Protein AF-A0A450SIX6-F1 (afdb_monomer_lite)

Radius of gyration: 19.51 Å; chains: 1; bounding box: 48×34×42 Å

Secondary structure (DSSP, 8-state):
-PPP-GGGS-HHHHHHHHHHHHHHHHHHS-S-----------HHHHHHHHHHH-TTTTS---HHHHHHHHHHHHH---TTS--

Organism: NCBI:txid2126562

Structure (mmCIF, N/CA/C/O backbone):
data_AF-A0A450SIX6-F1
#
_entry.id   AF-A0A450SIX6-F1
#
loop_
_atom_site.group_PDB
_atom_site.id
_atom_site.type_symbol
_atom_site.label_atom_id
_atom_site.label_alt_id
_atom_site.label_comp_id
_atom_site.label_asym_id
_atom_site.label_entity_id
_atom_site.label_seq_id
_atom_site.pdbx_PDB_ins_code
_atom_site.Cartn_x
_atom_site.Cartn_y
_atom_site.Cartn_z
_atom_site.occupancy
_atom_site.B_iso_or_equiv
_atom_site.auth_seq_id
_atom_site.auth_comp_id
_atom_site.auth_asym_id
_atom_site.auth_atom_id
_atom_site.pdbx_PDB_model_num
ATOM 1 N N . MET A 1 1 ? -12.676 -9.141 -14.221 1.00 46.34 1 MET A N 1
ATOM 2 C CA . MET A 1 1 ? -13.445 -8.037 -13.610 1.00 46.34 1 MET A CA 1
ATOM 3 C C . MET A 1 1 ? -14.264 -7.381 -14.706 1.00 46.34 1 MET A C 1
ATOM 5 O O . MET A 1 1 ? -13.681 -7.029 -15.722 1.00 46.34 1 MET A O 1
ATOM 9 N N . GLN A 1 2 ? -15.587 -7.307 -14.565 1.00 53.44 2 GLN A N 1
ATOM 10 C CA . GLN A 1 2 ? -16.440 -6.599 -15.525 1.00 53.44 2 GLN A CA 1
ATOM 11 C C . GLN A 1 2 ? -16.463 -5.114 -15.158 1.00 53.44 2 GLN A C 1
ATOM 13 O O . GLN A 1 2 ? -16.766 -4.766 -14.020 1.00 53.44 2 GLN A O 1
ATOM 18 N N . THR A 1 3 ? -16.113 -4.244 -16.101 1.00 58.81 3 THR A N 1
ATOM 19 C CA . THR A 1 3 ? -16.227 -2.793 -15.947 1.00 58.81 3 THR A CA 1
ATOM 20 C C . THR A 1 3 ? -17.609 -2.363 -16.432 1.00 58.81 3 THR A C 1
ATOM 22 O O . THR A 1 3 ? -17.962 -2.552 -17.594 1.00 58.81 3 THR A O 1
ATOM 25 N N . VAL A 1 4 ? -18.430 -1.819 -15.533 1.00 69.81 4 VAL A N 1
ATOM 26 C CA . VAL A 1 4 ? -19.754 -1.299 -15.898 1.00 69.81 4 VAL A CA 1
ATOM 27 C C . VAL A 1 4 ? -19.564 0.052 -16.587 1.00 69.81 4 VAL A C 1
ATOM 29 O O . VAL A 1 4 ? -19.026 0.986 -15.994 1.00 69.81 4 VAL A O 1
ATOM 32 N N . ASN A 1 5 ? -19.984 0.166 -17.849 1.00 74.56 5 ASN A N 1
ATOM 33 C CA . ASN A 1 5 ? -19.945 1.436 -18.568 1.00 74.56 5 ASN A CA 1
ATOM 34 C C . ASN A 1 5 ? -21.094 2.333 -18.087 1.00 74.56 5 ASN A C 1
ATOM 36 O O . ASN A 1 5 ? -22.253 2.129 -18.436 1.00 74.56 5 ASN A O 1
ATOM 40 N N . LEU A 1 6 ? -20.773 3.352 -17.291 1.00 69.31 6 LEU A N 1
ATOM 41 C CA . LEU A 1 6 ? -21.765 4.265 -16.710 1.00 69.31 6 LEU A CA 1
ATOM 42 C C . LEU A 1 6 ? -22.555 5.064 -17.761 1.00 69.31 6 LEU A C 1
ATOM 44 O O . LEU A 1 6 ? -23.631 5.574 -17.458 1.00 69.31 6 LEU A O 1
ATOM 48 N N . ASN A 1 7 ? -22.051 5.166 -18.995 1.00 76.25 7 ASN A N 1
ATOM 49 C CA . ASN A 1 7 ? -22.715 5.899 -20.075 1.00 76.25 7 ASN A CA 1
ATOM 50 C C . ASN A 1 7 ? -23.827 5.093 -20.756 1.00 76.25 7 ASN A C 1
ATOM 52 O O . ASN A 1 7 ? -24.621 5.670 -21.493 1.00 76.25 7 ASN A O 1
ATOM 56 N N . THR A 1 8 ? -23.901 3.780 -20.518 1.00 83.38 8 THR A N 1
ATOM 57 C CA . THR A 1 8 ? -24.992 2.937 -21.032 1.00 83.38 8 THR A CA 1
ATOM 58 C C . THR A 1 8 ? -26.156 2.827 -20.047 1.00 83.38 8 THR A C 1
ATOM 60 O O . THR A 1 8 ? -27.143 2.160 -20.345 1.00 83.38 8 THR A O 1
ATOM 63 N N . LEU A 1 9 ? -26.048 3.447 -18.866 1.00 79.81 9 LEU A N 1
ATOM 64 C CA . LEU A 1 9 ? -27.095 3.415 -17.852 1.00 79.81 9 LEU A CA 1
ATOM 65 C C . LEU A 1 9 ? -28.161 4.488 -18.117 1.00 79.81 9 LEU A C 1
ATOM 67 O O . LEU A 1 9 ? -27.825 5.615 -18.494 1.00 79.81 9 LEU A O 1
ATOM 71 N N . PRO A 1 10 ? -29.444 4.184 -17.855 1.00 88.88 10 PRO A N 1
ATOM 72 C CA . PRO A 1 10 ? -30.486 5.197 -17.799 1.00 88.88 10 PRO A CA 1
ATOM 73 C C . PRO A 1 10 ? -30.121 6.314 -16.804 1.00 88.88 10 PRO A C 1
ATOM 75 O O . PRO A 1 10 ? -29.551 6.020 -15.749 1.00 88.88 10 PRO A O 1
ATOM 78 N N . PRO A 1 11 ? -30.498 7.580 -17.066 1.00 84.81 11 PRO A N 1
ATOM 79 C CA . PRO A 1 11 ? -30.102 8.717 -16.230 1.00 84.81 11 PRO A CA 1
ATOM 80 C C . PRO A 1 11 ? -30.410 8.548 -14.736 1.00 84.81 11 PRO A C 1
ATOM 82 O O . PRO A 1 11 ? -29.581 8.894 -13.903 1.00 84.81 11 PRO A O 1
ATOM 85 N N . ARG A 1 12 ? -31.562 7.956 -14.390 1.00 84.88 12 ARG A N 1
ATOM 86 C CA . ARG A 1 12 ? -31.937 7.685 -12.989 1.00 84.88 12 ARG A CA 1
ATOM 87 C C . ARG A 1 12 ? -31.018 6.670 -12.312 1.00 84.88 12 ARG A C 1
ATOM 89 O O . ARG A 1 12 ? -30.533 6.935 -11.223 1.00 84.88 12 ARG A O 1
ATOM 96 N N . ALA A 1 13 ? -30.708 5.567 -12.991 1.00 82.56 13 ALA A N 1
ATOM 97 C CA . ALA A 1 13 ? -29.817 4.539 -12.458 1.00 82.56 13 ALA A CA 1
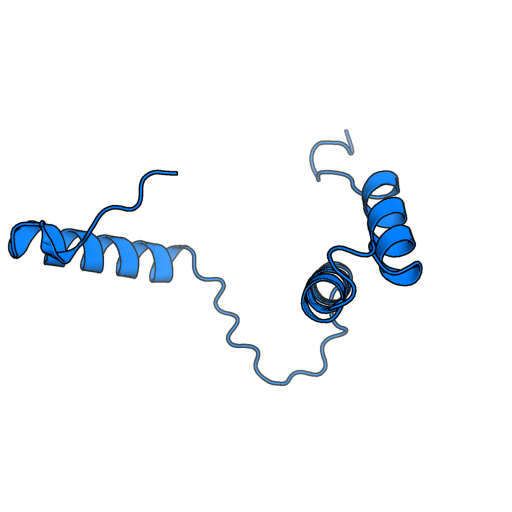ATOM 98 C C . ALA A 1 13 ? -28.393 5.072 -12.238 1.00 82.56 13 ALA A C 1
ATOM 100 O O . ALA A 1 13 ? -27.706 4.656 -11.311 1.00 82.56 13 ALA A O 1
ATOM 101 N N . ARG A 1 14 ? -27.948 6.022 -13.072 1.00 82.62 14 ARG A N 1
ATOM 102 C CA . ARG A 1 14 ? -26.661 6.697 -12.879 1.00 82.62 14 ARG A CA 1
ATOM 103 C C . ARG A 1 14 ? -26.651 7.564 -11.619 1.00 82.62 14 ARG A C 1
ATOM 105 O O . ARG A 1 14 ? -25.650 7.553 -10.917 1.00 82.62 14 ARG A O 1
ATOM 112 N N . ILE A 1 15 ? -27.732 8.296 -11.349 1.00 86.06 15 ILE A N 1
ATOM 113 C CA . ILE A 1 15 ? -27.857 9.138 -10.149 1.00 86.06 15 ILE A CA 1
ATOM 114 C C . ILE A 1 15 ? -27.868 8.261 -8.896 1.00 86.06 15 ILE A C 1
ATOM 116 O O . ILE A 1 15 ? -27.033 8.450 -8.025 1.00 86.06 15 ILE A O 1
ATOM 120 N N . GLU A 1 16 ? -28.710 7.227 -8.860 1.00 87.06 16 GLU A N 1
ATOM 121 C CA . GLU A 1 16 ? -28.793 6.312 -7.711 1.00 87.06 16 GLU A CA 1
ATOM 122 C C . GLU A 1 16 ? -27.455 5.620 -7.408 1.00 87.06 16 GLU A C 1
ATOM 124 O O . GLU A 1 16 ? -27.098 5.414 -6.249 1.00 87.06 16 GLU A O 1
ATOM 129 N N . LEU A 1 17 ? -26.683 5.280 -8.444 1.00 85.12 17 LEU A N 1
ATOM 130 C CA . LEU A 1 17 ? -25.367 4.666 -8.279 1.00 85.12 17 LEU A CA 1
ATOM 131 C C . LEU A 1 17 ? -24.322 5.662 -7.756 1.00 85.12 17 LEU A C 1
ATOM 133 O O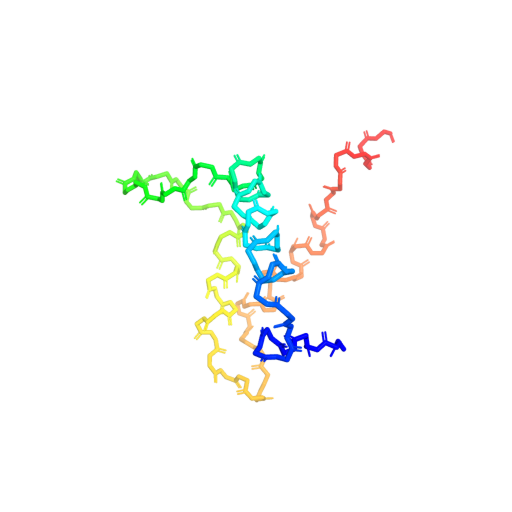 . LEU A 1 17 ? -23.456 5.271 -6.974 1.00 85.12 17 LEU A O 1
ATOM 137 N N . LEU A 1 18 ? -24.409 6.934 -8.159 1.00 84.19 18 LEU A N 1
ATOM 138 C CA . LEU A 1 18 ? -23.572 8.003 -7.610 1.00 84.19 18 LEU A CA 1
ATOM 139 C C . LEU A 1 18 ? -23.914 8.268 -6.140 1.00 84.19 18 LEU A C 1
ATOM 141 O O . LEU A 1 18 ? -22.999 8.285 -5.322 1.00 84.19 18 LEU A O 1
ATOM 145 N N . ASP A 1 19 ? -25.198 8.358 -5.795 1.00 85.62 19 ASP A N 1
ATOM 146 C CA . ASP A 1 19 ? -25.661 8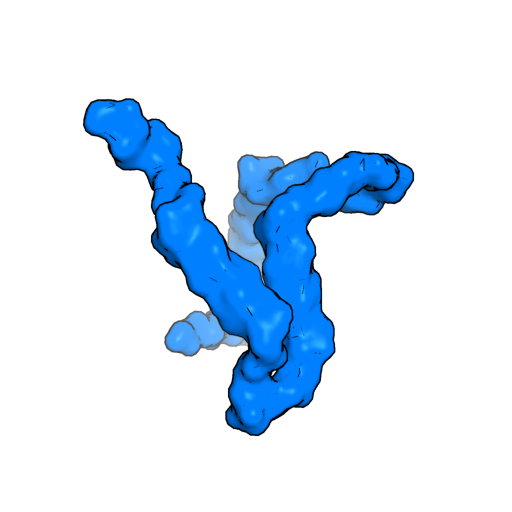.551 -4.414 1.00 85.62 19 ASP A CA 1
ATOM 147 C C . ASP A 1 19 ? -25.243 7.373 -3.516 1.00 85.62 19 ASP A C 1
ATOM 149 O O . ASP A 1 19 ? -24.788 7.547 -2.383 1.00 85.62 19 ASP A O 1
ATOM 153 N N . PHE A 1 20 ? -25.340 6.142 -4.031 1.00 85.81 20 PHE A N 1
ATOM 154 C CA . PHE A 1 20 ? -24.865 4.950 -3.330 1.00 85.81 20 PHE A CA 1
ATOM 155 C C . PHE A 1 20 ? -23.351 4.992 -3.097 1.00 85.81 20 PHE A C 1
ATOM 157 O O . PHE A 1 20 ? -22.881 4.659 -2.007 1.00 85.81 20 PHE A O 1
ATOM 164 N N . TYR A 1 21 ? -22.584 5.416 -4.103 1.00 82.31 21 TYR A N 1
ATOM 165 C CA . TYR A 1 21 ? -21.136 5.558 -3.990 1.00 82.31 21 TYR A CA 1
ATOM 166 C C . TYR A 1 21 ? -20.746 6.644 -2.981 1.00 82.31 21 TYR A C 1
ATOM 168 O O . TYR A 1 21 ? -19.858 6.418 -2.161 1.00 82.31 21 TYR A O 1
ATOM 176 N N . GLU A 1 22 ? -21.442 7.780 -2.980 1.00 83.25 22 GLU A N 1
ATOM 177 C CA . GLU A 1 22 ? -21.246 8.856 -2.007 1.00 83.25 22 GLU A CA 1
ATOM 178 C C . GLU A 1 22 ? -21.564 8.385 -0.582 1.00 83.25 22 GLU A C 1
ATOM 180 O O . GLU A 1 22 ? -20.754 8.583 0.321 1.00 83.25 22 GLU A O 1
ATOM 185 N N . SER A 1 23 ? -22.654 7.635 -0.385 1.00 83.56 23 SER A N 1
ATOM 186 C CA . SER A 1 23 ? -22.974 7.036 0.919 1.00 83.56 23 SER A CA 1
ATOM 187 C C . SER A 1 23 ? -21.918 6.030 1.386 1.00 83.56 23 SER A C 1
ATOM 189 O O . SER A 1 23 ? -21.620 5.953 2.580 1.00 83.56 23 SER A O 1
ATOM 191 N N . LEU A 1 24 ? -21.347 5.239 0.472 1.00 78.56 24 LEU A N 1
ATOM 192 C CA . LEU A 1 24 ? -20.252 4.325 0.800 1.00 78.56 24 LEU A CA 1
ATOM 193 C C . LEU A 1 24 ? -18.980 5.083 1.172 1.00 78.56 24 LEU A C 1
ATOM 195 O O . LEU A 1 24 ? -18.313 4.691 2.127 1.00 78.56 24 LEU A O 1
ATOM 199 N N . LEU A 1 25 ? -18.653 6.157 0.454 1.00 75.75 25 LEU A N 1
ATOM 200 C CA . LEU A 1 25 ? -17.533 7.022 0.805 1.00 75.75 25 LEU A CA 1
ATOM 201 C C . LEU A 1 25 ? -17.753 7.668 2.171 1.00 75.75 25 LEU A C 1
ATOM 203 O O . LEU A 1 25 ? -16.858 7.642 2.997 1.00 75.75 25 LEU A O 1
ATOM 207 N N . GLU A 1 26 ? -18.941 8.169 2.473 1.00 74.69 26 GLU A N 1
ATOM 208 C CA . GLU A 1 26 ? -19.210 8.788 3.772 1.00 74.69 26 GLU A CA 1
ATOM 209 C C . GLU A 1 26 ? -19.124 7.779 4.934 1.00 74.69 26 GLU A C 1
ATOM 211 O O . GLU A 1 26 ? -18.607 8.090 6.005 1.00 74.69 26 GLU A O 1
ATOM 216 N N . LYS A 1 27 ? -19.582 6.539 4.717 1.00 72.12 27 LYS A N 1
ATOM 217 C CA . LYS A 1 27 ? -19.582 5.478 5.741 1.00 72.12 27 LYS A CA 1
ATOM 218 C C . LYS A 1 27 ? -18.243 4.768 5.907 1.00 72.12 27 LYS A C 1
ATOM 220 O O . LYS A 1 27 ? -17.969 4.244 6.987 1.00 72.12 27 LYS A O 1
ATOM 225 N N . HIS A 1 28 ? -17.453 4.674 4.841 1.00 64.25 28 HIS A N 1
ATOM 226 C CA . HIS A 1 28 ? -16.272 3.811 4.792 1.00 64.25 28 HIS A CA 1
ATOM 227 C C . HIS A 1 28 ? -14.998 4.506 4.328 1.00 64.25 28 HIS A C 1
ATOM 229 O O . HIS A 1 28 ? -13.945 3.868 4.378 1.00 64.25 28 HIS A O 1
ATOM 235 N N . ALA A 1 29 ? -15.036 5.769 3.895 1.00 56.47 29 ALA A N 1
ATOM 236 C CA . ALA A 1 29 ? -13.798 6.509 3.730 1.00 56.47 29 ALA A CA 1
ATOM 237 C C . ALA A 1 29 ? -13.180 6.658 5.124 1.00 56.47 29 ALA A C 1
ATOM 239 O O . ALA A 1 29 ? -13.806 7.247 6.011 1.00 56.47 29 ALA A O 1
ATOM 240 N N . PRO A 1 30 ? -11.964 6.138 5.357 1.00 55.41 30 PRO A N 1
ATOM 241 C CA . PRO A 1 30 ? -11.215 6.577 6.512 1.00 55.41 30 PRO A CA 1
ATOM 242 C C . PRO A 1 30 ? -11.081 8.089 6.357 1.00 55.41 30 PRO A C 1
ATOM 244 O O . PRO A 1 30 ? -10.590 8.575 5.336 1.00 55.41 30 PRO A O 1
ATOM 247 N N . SER A 1 31 ? -11.581 8.836 7.337 1.00 54.25 31 SER A N 1
ATOM 248 C CA . SER A 1 31 ? -11.367 10.270 7.473 1.00 54.25 31 SER A CA 1
ATOM 249 C C . SER A 1 31 ? -9.885 10.522 7.763 1.00 54.25 31 SER A C 1
ATOM 251 O O . SER A 1 31 ? -9.499 10.907 8.859 1.00 54.25 31 SER A O 1
ATOM 253 N N . GLU A 1 32 ? -9.040 10.238 6.786 1.00 49.22 32 GLU A N 1
ATOM 254 C CA . GLU A 1 32 ? -7.623 10.539 6.760 1.00 49.22 32 GLU A CA 1
ATOM 255 C C . GLU A 1 32 ? -7.350 11.176 5.401 1.00 49.22 32 GLU A C 1
ATOM 257 O O . GLU A 1 32 ? -6.714 10.616 4.513 1.00 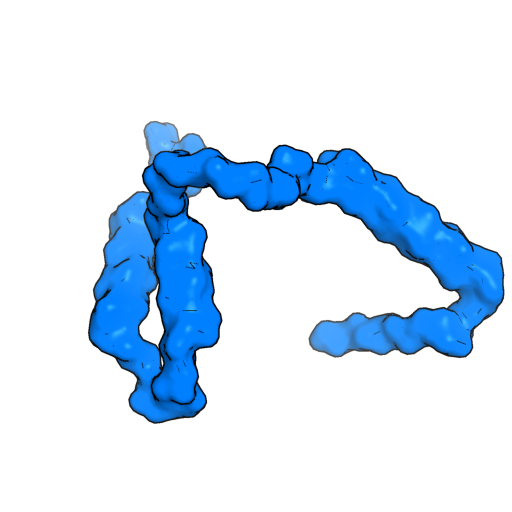49.22 32 GLU A O 1
ATOM 262 N N . LEU A 1 33 ? -7.827 12.413 5.247 1.00 53.19 33 LEU A N 1
ATOM 263 C CA . LEU A 1 33 ? -6.980 13.380 4.564 1.00 53.19 33 LEU A CA 1
ATOM 264 C C . LEU A 1 33 ? -5.676 13.395 5.370 1.00 53.19 33 LEU A C 1
ATOM 266 O O . LEU A 1 33 ? -5.744 13.691 6.568 1.00 53.19 33 LEU A O 1
ATOM 270 N N . PRO A 1 34 ? -4.513 13.048 4.791 1.00 45.53 34 PRO A N 1
ATOM 271 C CA . PRO A 1 34 ? -3.263 13.131 5.515 1.00 45.53 34 PRO A CA 1
ATOM 272 C C . PRO A 1 34 ? -2.951 14.615 5.684 1.00 45.53 34 PRO A C 1
ATOM 274 O O . PRO A 1 34 ? -2.242 15.233 4.893 1.00 45.53 34 PRO A O 1
ATOM 277 N N . GLY A 1 35 ? -3.510 15.199 6.743 1.00 42.12 35 GLY A N 1
ATOM 278 C CA . GLY A 1 35 ? -2.888 16.318 7.407 1.00 42.12 35 GLY A CA 1
ATOM 279 C C . GLY A 1 35 ? -1.455 15.894 7.679 1.00 42.12 35 GLY A C 1
ATOM 280 O O . GLY A 1 35 ? -1.203 14.819 8.222 1.00 42.12 35 GLY A O 1
ATOM 281 N N . THR A 1 36 ? -0.532 16.722 7.221 1.00 48.53 36 THR A N 1
ATOM 282 C CA . THR A 1 36 ? 0.911 16.694 7.442 1.00 48.53 36 THR A CA 1
ATOM 283 C C . THR A 1 36 ? 1.252 16.711 8.936 1.00 48.53 36 THR A C 1
ATOM 285 O O . THR A 1 36 ? 1.843 17.654 9.451 1.00 48.53 36 THR A O 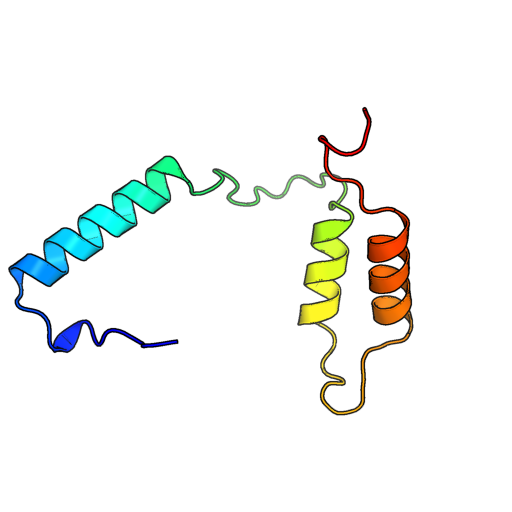1
ATOM 288 N N . GLY A 1 37 ? 0.866 15.669 9.662 1.00 44.88 37 GLY A N 1
ATOM 289 C CA . GLY A 1 37 ? 1.458 15.283 10.922 1.00 44.88 37 GLY A CA 1
ATOM 290 C C . GLY A 1 37 ? 2.576 14.316 10.588 1.00 44.88 37 GLY A C 1
ATOM 291 O O . GLY A 1 37 ? 2.340 13.298 9.943 1.00 44.88 37 GLY A O 1
ATOM 292 N N . ALA A 1 38 ? 3.796 14.611 11.028 1.00 48.84 38 ALA A N 1
ATOM 293 C CA . ALA A 1 38 ? 4.921 13.682 11.010 1.00 48.84 38 ALA A CA 1
ATOM 294 C C . ALA A 1 38 ? 4.688 12.515 11.998 1.00 48.84 38 ALA A C 1
ATOM 296 O O . ALA A 1 38 ? 5.507 12.230 12.870 1.00 48.84 38 ALA A O 1
ATOM 297 N N . GLY A 1 39 ? 3.535 11.852 11.893 1.00 54.00 39 GLY A N 1
ATOM 298 C CA . GLY A 1 39 ? 3.258 10.575 12.514 1.00 54.00 39 GLY A CA 1
ATOM 299 C C . GLY A 1 39 ? 4.156 9.544 11.855 1.00 54.00 39 GLY A C 1
ATOM 300 O O . GLY A 1 39 ? 4.266 9.481 10.631 1.00 54.00 39 GLY A O 1
ATOM 301 N N . LYS A 1 40 ? 4.861 8.770 12.677 1.00 63.91 40 LYS A N 1
ATOM 302 C CA . LYS A 1 40 ? 5.767 7.709 12.240 1.00 63.91 40 LYS A CA 1
ATOM 303 C C . LYS A 1 40 ? 5.041 6.830 11.219 1.00 63.91 40 LYS A C 1
ATOM 305 O O . LYS A 1 40 ? 4.159 6.059 11.581 1.00 63.91 40 LYS A O 1
ATOM 310 N N . MET A 1 41 ? 5.410 6.988 9.949 1.00 69.06 41 MET A N 1
ATOM 311 C CA . MET A 1 41 ? 4.771 6.321 8.822 1.00 69.06 41 MET A CA 1
ATOM 312 C C . MET A 1 41 ? 4.661 4.822 9.109 1.00 69.06 41 MET A C 1
ATOM 314 O O . MET A 1 41 ? 5.670 4.189 9.455 1.00 69.06 41 MET A O 1
ATOM 318 N N . SER A 1 42 ? 3.437 4.285 9.035 1.00 78.81 42 SER A N 1
ATOM 319 C CA . SER A 1 42 ? 3.179 2.897 9.414 1.00 78.81 42 SER A CA 1
ATOM 320 C C . SER A 1 42 ? 4.042 1.955 8.576 1.00 78.81 42 SER A C 1
ATOM 322 O O . SER A 1 42 ? 4.415 2.265 7.438 1.00 78.81 42 SER A O 1
ATOM 324 N N . ARG A 1 43 ? 4.365 0.784 9.130 1.00 76.94 43 ARG A N 1
ATOM 325 C CA . ARG A 1 43 ? 5.130 -0.236 8.404 1.00 76.94 43 ARG A CA 1
ATOM 326 C C . ARG A 1 43 ? 4.468 -0.569 7.059 1.00 76.94 43 ARG A C 1
ATOM 328 O O . ARG A 1 43 ? 5.172 -0.660 6.061 1.00 76.94 43 ARG A O 1
ATOM 335 N N . TRP A 1 44 ? 3.137 -0.634 7.008 1.00 78.25 44 TRP A N 1
ATOM 336 C CA . TRP A 1 44 ? 2.370 -0.901 5.785 1.00 78.25 44 TRP A CA 1
ATOM 337 C C . TRP A 1 44 ? 2.456 0.220 4.764 1.00 78.25 44 TRP A C 1
ATOM 339 O O . TRP A 1 44 ? 2.675 -0.037 3.583 1.00 78.25 44 TRP A O 1
ATOM 349 N N . SER A 1 45 ? 2.356 1.464 5.227 1.00 81.00 45 SER A N 1
ATOM 350 C CA . SER A 1 45 ? 2.459 2.643 4.368 1.00 81.00 45 SER A CA 1
ATOM 351 C C . SER A 1 45 ? 3.818 2.687 3.662 1.00 81.00 45 SER A C 1
ATOM 353 O O . SER A 1 45 ? 3.884 3.012 2.481 1.00 81.00 45 SER A O 1
ATOM 355 N N . LYS A 1 46 ? 4.896 2.276 4.346 1.00 83.88 46 LYS A N 1
ATOM 356 C CA . LYS A 1 46 ? 6.239 2.181 3.751 1.00 83.88 46 LYS A CA 1
ATOM 357 C C . LYS A 1 46 ? 6.351 1.084 2.691 1.00 83.88 46 LYS A C 1
ATOM 359 O O . LYS A 1 46 ? 6.993 1.304 1.669 1.00 83.88 46 LYS A O 1
ATOM 364 N N . ILE A 1 47 ? 5.747 -0.085 2.918 1.00 84.62 47 ILE A N 1
ATOM 365 C CA . ILE A 1 47 ? 5.766 -1.188 1.943 1.00 84.62 47 ILE A CA 1
ATOM 366 C C . ILE A 1 47 ? 4.969 -0.804 0.695 1.00 84.62 47 ILE A C 1
ATOM 368 O O . ILE A 1 47 ? 5.470 -0.959 -0.415 1.00 84.62 47 ILE A O 1
ATOM 372 N N . ALA A 1 48 ? 3.766 -0.251 0.868 1.00 84.56 48 ALA A N 1
ATOM 373 C CA . ALA A 1 48 ? 2.925 0.199 -0.240 1.00 84.56 48 ALA A CA 1
ATOM 374 C C . ALA A 1 48 ? 3.618 1.284 -1.079 1.00 84.56 48 ALA A C 1
ATOM 376 O O . ALA A 1 48 ? 3.634 1.197 -2.306 1.00 84.56 48 ALA A O 1
ATOM 377 N N . GLN A 1 49 ? 4.262 2.253 -0.419 1.00 84.31 49 GLN A N 1
ATOM 378 C CA . GLN A 1 49 ? 5.077 3.261 -1.092 1.00 84.31 49 GLN A CA 1
ATOM 379 C C . GLN A 1 49 ? 6.208 2.614 -1.903 1.00 84.31 49 GLN A C 1
ATOM 381 O O . GLN A 1 49 ? 6.367 2.925 -3.077 1.00 84.31 49 GLN A O 1
ATOM 386 N N . ARG A 1 50 ? 6.947 1.660 -1.324 1.00 84.81 50 ARG A N 1
ATOM 387 C CA . ARG A 1 50 ? 8.033 0.965 -2.035 1.00 84.81 50 ARG A CA 1
ATOM 388 C C . ARG A 1 50 ? 7.551 0.177 -3.241 1.00 84.81 50 ARG A C 1
ATOM 390 O O . ARG A 1 50 ? 8.238 0.178 -4.249 1.00 84.81 50 ARG A O 1
ATOM 397 N N . VAL A 1 51 ? 6.390 -0.473 -3.163 1.00 84.88 51 VAL A N 1
ATOM 398 C CA . VAL A 1 51 ? 5.787 -1.142 -4.329 1.00 84.88 51 VAL A CA 1
ATOM 399 C C . VAL A 1 51 ? 5.490 -0.130 -5.436 1.00 84.88 51 VAL A C 1
ATOM 401 O O . VAL A 1 51 ? 5.743 -0.419 -6.600 1.00 84.88 51 VAL A O 1
ATOM 404 N N . HIS A 1 52 ? 4.973 1.047 -5.079 1.00 83.56 52 HIS A N 1
ATOM 405 C CA . HIS A 1 52 ? 4.649 2.099 -6.042 1.00 83.56 52 HIS A CA 1
ATOM 406 C C . HIS A 1 52 ? 5.897 2.725 -6.683 1.00 83.56 52 HIS A C 1
ATOM 408 O O . HIS A 1 52 ? 5.902 3.018 -7.875 1.00 83.56 52 HIS A O 1
ATOM 414 N N . GLU A 1 53 ? 6.958 2.911 -5.900 1.00 84.62 53 GLU A N 1
ATOM 415 C CA . GLU A 1 53 ? 8.215 3.517 -6.349 1.00 84.62 53 GLU A CA 1
ATOM 416 C C . GLU A 1 53 ? 9.132 2.537 -7.100 1.00 84.62 53 GLU A C 1
ATOM 418 O O . GLU A 1 53 ? 10.038 2.967 -7.817 1.00 84.62 53 GLU A O 1
ATOM 423 N N . ASP A 1 54 ? 8.934 1.223 -6.953 1.00 79.62 54 ASP A N 1
ATOM 424 C CA . ASP A 1 54 ? 9.784 0.215 -7.587 1.00 79.62 54 ASP A CA 1
ATOM 425 C C . ASP A 1 54 ? 9.424 0.019 -9.068 1.00 79.62 54 ASP A C 1
ATOM 427 O O . ASP A 1 54 ? 8.684 -0.881 -9.461 1.00 79.62 54 ASP A O 1
ATOM 431 N N . THR A 1 55 ? 10.007 0.860 -9.921 1.00 77.69 55 THR A N 1
ATOM 432 C CA . THR A 1 55 ? 9.831 0.842 -11.385 1.00 77.69 55 THR A CA 1
ATOM 433 C C . THR A 1 55 ? 10.577 -0.292 -12.093 1.00 77.69 55 THR A C 1
ATOM 435 O O . THR A 1 55 ? 10.568 -0.370 -13.319 1.00 77.69 55 THR A O 1
ATOM 438 N N . ARG A 1 56 ? 11.234 -1.191 -11.349 1.00 76.56 56 ARG A N 1
ATOM 439 C CA . ARG A 1 56 ? 12.012 -2.305 -11.918 1.00 76.56 56 ARG A CA 1
ATOM 440 C C . ARG A 1 56 ? 11.155 -3.413 -12.515 1.00 76.56 56 ARG A C 1
ATOM 442 O O . ARG A 1 56 ? 11.696 -4.280 -13.198 1.00 76.56 56 ARG A O 1
ATOM 449 N N . TYR A 1 57 ? 9.843 -3.399 -12.299 1.00 63.16 57 TYR A N 1
ATOM 450 C CA . TYR A 1 57 ? 8.933 -4.329 -12.958 1.00 63.16 57 TYR A CA 1
ATOM 451 C C . TYR A 1 57 ? 8.943 -4.113 -14.488 1.00 63.16 57 TYR A C 1
ATOM 453 O O . TYR A 1 57 ? 8.797 -2.973 -14.928 1.00 63.16 57 TYR A O 1
ATOM 461 N N . PRO A 1 58 ? 9.100 -5.168 -15.322 1.00 63.44 58 PRO A N 1
ATOM 462 C CA . PRO A 1 58 ? 9.006 -6.602 -15.009 1.00 63.44 58 PRO A CA 1
ATOM 463 C C . PRO A 1 58 ? 10.335 -7.324 -14.700 1.00 63.44 58 PRO A C 1
ATOM 465 O O . PRO A 1 58 ? 10.327 -8.534 -14.498 1.00 63.44 58 PRO A O 1
ATOM 468 N N . GLY A 1 59 ? 11.470 -6.626 -14.607 1.00 79.12 59 GLY A N 1
ATOM 469 C CA . GLY A 1 59 ? 12.802 -7.182 -14.295 1.00 79.12 59 GLY A CA 1
ATOM 470 C C . GLY A 1 59 ? 12.980 -7.736 -12.871 1.00 79.12 59 GLY A C 1
ATOM 471 O O . GLY A 1 59 ? 14.089 -8.091 -12.474 1.00 79.12 59 GLY A O 1
ATOM 472 N N . GLY A 1 60 ? 11.890 -7.833 -12.110 1.00 78.38 60 GLY A N 1
ATOM 473 C CA . GLY A 1 60 ? 11.853 -8.329 -10.743 1.00 78.38 60 GLY A CA 1
ATOM 474 C C . GLY A 1 60 ? 11.804 -7.216 -9.700 1.00 78.38 60 GLY A C 1
ATOM 475 O O . GLY A 1 60 ? 12.121 -6.057 -9.952 1.00 78.38 60 GLY A O 1
ATOM 476 N N . TRP A 1 61 ? 11.380 -7.599 -8.500 1.00 80.62 61 TRP A N 1
ATOM 477 C CA . TRP A 1 61 ? 11.316 -6.702 -7.354 1.00 80.62 61 TRP A CA 1
ATOM 478 C C . TRP A 1 61 ? 12.698 -6.425 -6.780 1.00 80.62 61 TRP A C 1
ATOM 480 O O . TRP A 1 61 ? 13.593 -7.278 -6.805 1.00 80.62 61 TRP A O 1
ATOM 490 N N .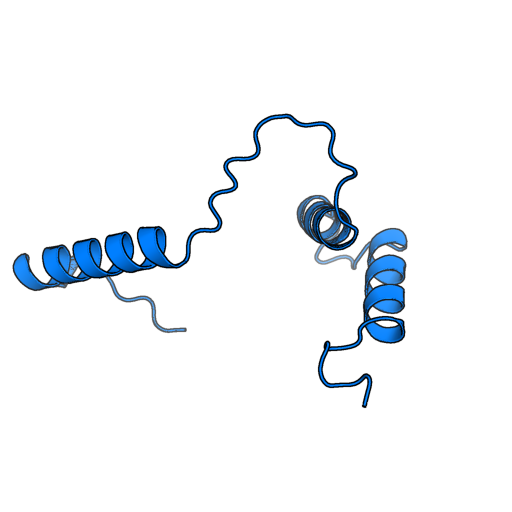 SER A 1 62 ? 12.846 -5.252 -6.189 1.00 85.88 62 SER A N 1
ATOM 491 C CA . SER A 1 62 ? 14.033 -4.889 -5.437 1.00 85.88 62 SER A CA 1
ATOM 492 C C . SER A 1 62 ? 14.260 -5.783 -4.219 1.00 85.88 62 SER A C 1
ATOM 494 O O . SER A 1 62 ? 13.321 -6.243 -3.571 1.00 85.88 62 SER A O 1
ATOM 496 N N . GLU A 1 63 ? 15.526 -6.007 -3.863 1.00 88.31 63 GLU A N 1
ATOM 497 C CA . GLU A 1 63 ? 15.878 -6.752 -2.646 1.00 88.31 63 GLU A CA 1
ATOM 498 C C . GLU A 1 63 ? 15.277 -6.159 -1.356 1.00 88.31 63 GLU A C 1
ATOM 500 O O . GLU A 1 63 ? 14.797 -6.936 -0.525 1.00 88.31 63 GLU A O 1
ATOM 505 N N . PRO A 1 64 ? 15.213 -4.822 -1.170 1.00 86.25 64 PRO A N 1
ATOM 506 C CA . PRO A 1 64 ? 14.498 -4.233 -0.042 1.00 86.25 64 PRO A CA 1
ATOM 507 C C . PRO A 1 64 ? 13.018 -4.622 -0.012 1.00 86.25 64 PRO A C 1
ATOM 509 O O . PRO A 1 64 ? 12.536 -5.060 1.027 1.00 86.25 64 PRO A O 1
ATOM 512 N N . LEU A 1 65 ? 12.318 -4.550 -1.148 1.00 85.50 65 LEU A N 1
ATOM 513 C CA . LEU A 1 65 ? 10.904 -4.912 -1.220 1.00 85.50 65 LEU A CA 1
ATOM 514 C C . LEU A 1 65 ? 10.679 -6.409 -0.970 1.00 85.50 65 LEU A C 1
ATOM 516 O O . LEU A 1 65 ? 9.762 -6.785 -0.243 1.00 85.50 65 LEU A O 1
ATOM 520 N N . LYS A 1 66 ? 11.544 -7.280 -1.503 1.00 88.31 66 LYS A N 1
ATOM 521 C CA . LYS A 1 66 ? 11.496 -8.725 -1.217 1.00 88.31 66 LYS A CA 1
ATOM 522 C C . LYS A 1 66 ? 11.665 -9.019 0.272 1.00 88.31 66 LYS A C 1
ATOM 524 O O . LYS A 1 66 ? 10.992 -9.905 0.797 1.00 88.31 66 LYS A O 1
ATOM 529 N N . ARG A 1 67 ? 12.568 -8.305 0.950 1.00 88.81 67 ARG A N 1
ATOM 530 C CA . ARG A 1 67 ? 12.769 -8.434 2.398 1.00 88.81 67 ARG A CA 1
ATOM 531 C C . ARG A 1 67 ? 11.534 -7.973 3.160 1.00 88.81 67 ARG A C 1
ATOM 533 O O . ARG A 1 67 ? 11.072 -8.707 4.024 1.00 88.81 67 ARG A O 1
ATOM 540 N N . ASP A 1 68 ? 10.986 -6.821 2.794 1.00 86.81 68 ASP A N 1
ATOM 541 C CA . ASP A 1 68 ? 9.799 -6.261 3.437 1.00 86.81 68 ASP A CA 1
ATOM 542 C C . ASP A 1 68 ? 8.582 -7.200 3.296 1.00 86.81 68 ASP A C 1
ATOM 544 O O . ASP A 1 68 ? 7.858 -7.431 4.263 1.00 86.81 68 ASP A O 1
ATOM 548 N N . MET A 1 69 ? 8.397 -7.810 2.120 1.00 84.69 69 MET A N 1
ATOM 549 C CA . MET A 1 69 ? 7.334 -8.793 1.857 1.00 84.69 69 MET A CA 1
ATOM 550 C C . MET A 1 69 ? 7.544 -10.124 2.588 1.00 84.69 69 MET A C 1
ATOM 552 O O . MET A 1 69 ? 6.581 -10.772 3.000 1.00 84.69 69 MET A O 1
ATOM 556 N N . ARG A 1 70 ? 8.797 -10.555 2.763 1.00 87.75 70 ARG A N 1
ATOM 557 C CA . ARG A 1 70 ? 9.118 -11.754 3.548 1.00 87.75 70 ARG A CA 1
ATOM 558 C C . ARG A 1 70 ? 8.822 -11.535 5.026 1.00 87.75 70 ARG A C 1
ATOM 560 O O . ARG A 1 70 ? 8.123 -12.338 5.630 1.00 87.75 70 ARG A O 1
ATOM 567 N N . ASP A 1 71 ? 9.315 -10.427 5.562 1.00 86.19 71 ASP A N 1
ATOM 568 C CA . ASP A 1 71 ? 9.099 -10.015 6.945 1.00 86.19 71 ASP A CA 1
ATOM 569 C C . ASP A 1 71 ? 7.599 -9.798 7.223 1.00 86.19 71 ASP A C 1
ATOM 571 O O . ASP A 1 71 ? 7.109 -10.150 8.292 1.00 86.19 71 ASP A O 1
ATOM 575 N N . PHE A 1 72 ? 6.842 -9.282 6.243 1.00 83.88 72 PHE A N 1
ATOM 576 C CA . PHE A 1 72 ? 5.377 -9.278 6.289 1.00 83.88 72 PHE A CA 1
ATOM 577 C C . PHE A 1 72 ? 4.828 -10.683 6.497 1.00 83.88 72 PHE A C 1
ATOM 579 O O . PHE A 1 72 ? 4.152 -10.920 7.485 1.00 83.88 72 PHE A O 1
ATOM 586 N N . ARG A 1 73 ? 5.134 -11.618 5.597 1.00 83.62 73 ARG A N 1
ATOM 587 C CA . ARG A 1 73 ? 4.599 -12.982 5.663 1.00 83.62 73 ARG A CA 1
ATOM 588 C C . ARG A 1 73 ? 4.921 -13.682 6.987 1.00 83.62 73 ARG A C 1
ATOM 590 O O . ARG A 1 73 ? 4.111 -14.464 7.460 1.00 83.62 73 ARG A O 1
ATOM 597 N N . GLU A 1 74 ? 6.104 -13.440 7.540 1.00 85.88 74 GLU A N 1
ATOM 598 C CA . GLU A 1 74 ? 6.584 -14.108 8.756 1.00 85.88 74 GLU A CA 1
ATOM 599 C C . GLU A 1 74 ? 5.998 -13.519 10.044 1.00 85.88 74 GLU A C 1
ATOM 601 O O . GLU A 1 74 ? 5.832 -14.249 11.014 1.00 85.88 74 GLU A O 1
ATOM 606 N N . ASN A 1 75 ? 5.667 -12.224 10.054 1.00 81.12 75 ASN A N 1
ATOM 607 C CA . ASN A 1 75 ? 5.176 -11.519 11.244 1.00 81.12 75 ASN A CA 1
ATOM 608 C C . ASN A 1 75 ? 3.722 -11.044 11.116 1.00 81.12 75 ASN A C 1
ATOM 610 O O . ASN A 1 75 ? 3.226 -10.320 11.981 1.00 81.12 75 ASN A O 1
ATOM 614 N N . PHE A 1 76 ? 3.042 -11.388 10.024 1.00 78.69 76 PHE A N 1
ATOM 615 C CA . PHE A 1 76 ? 1.633 -11.085 9.854 1.00 78.69 76 PHE A CA 1
ATOM 616 C C . PHE A 1 76 ? 0.811 -12.054 10.691 1.00 78.69 76 PHE A C 1
ATOM 618 O O . PHE A 1 76 ? 0.776 -13.249 10.413 1.00 78.69 76 PHE A O 1
ATOM 625 N N . SER A 1 77 ? 0.136 -11.503 11.691 1.00 71.25 77 SER A N 1
ATOM 626 C CA . SER A 1 77 ? -0.867 -12.204 12.475 1.00 71.25 77 SER A CA 1
ATOM 627 C C . SER A 1 77 ? -2.175 -11.443 12.338 1.00 71.25 77 SER A C 1
ATOM 629 O O . SER A 1 77 ? -2.197 -10.208 12.466 1.00 71.25 77 SER A O 1
ATOM 631 N N . LEU A 1 78 ? -3.268 -12.143 12.047 1.00 68.94 78 LEU A N 1
ATOM 632 C CA . LEU A 1 78 ? -4.582 -11.538 12.203 1.00 68.94 78 LEU A CA 1
ATOM 633 C C . LEU A 1 78 ? -4.869 -11.440 13.702 1.00 68.94 78 LEU A C 1
ATOM 635 O O . LEU A 1 78 ? -4.473 -12.294 14.485 1.00 68.94 78 LEU A O 1
ATOM 639 N N . LYS A 1 79 ? -5.629 -10.425 14.123 1.00 65.25 79 LYS A N 1
ATOM 640 C CA . LYS A 1 79 ? -6.045 -10.275 15.534 1.00 65.25 79 LYS A CA 1
ATOM 641 C C . LYS A 1 79 ? -6.810 -11.490 16.088 1.00 65.25 79 LYS A C 1
ATOM 643 O O . LYS A 1 79 ? -7.019 -11.584 17.288 1.00 65.25 79 LYS A O 1
ATOM 648 N N . HIS A 1 80 ? -7.271 -12.374 15.207 1.00 60.03 80 HIS A N 1
ATOM 649 C CA . HIS A 1 80 ? -7.987 -13.600 15.540 1.00 60.03 80 HIS A CA 1
ATOM 650 C C . HIS A 1 80 ? -7.080 -14.841 15.592 1.00 60.03 80 HIS A C 1
ATOM 652 O O . HIS A 1 80 ? -7.571 -15.905 15.942 1.00 60.03 80 HIS A O 1
ATOM 658 N N . ASP A 1 81 ? -5.787 -14.702 15.281 1.00 61.34 81 ASP A N 1
ATOM 659 C CA . ASP A 1 81 ? -4.791 -15.783 15.328 1.00 61.34 81 ASP A CA 1
ATOM 660 C C . ASP A 1 81 ? -4.039 -15.824 16.677 1.00 61.34 81 ASP A C 1
ATOM 662 O O . ASP A 1 81 ? -3.234 -16.720 16.908 1.00 61.34 81 ASP A O 1
ATOM 666 N N . GLU A 1 82 ? -4.286 -14.864 17.579 1.00 60.84 82 GLU A N 1
ATOM 667 C CA . GLU A 1 82 ? -3.636 -14.764 18.900 1.00 60.84 82 GLU A CA 1
ATOM 668 C C . GLU A 1 82 ? -4.333 -15.589 20.014 1.00 60.84 82 GLU A C 1
ATOM 670 O O . GLU A 1 82 ? -3.979 -15.437 21.184 1.00 60.84 82 GLU A O 1
ATOM 675 N N . THR A 1 83 ? -5.321 -16.437 19.681 1.00 51.94 83 THR A N 1
ATOM 676 C CA . THR A 1 83 ? -6.031 -17.329 20.635 1.00 51.94 83 THR A CA 1
ATOM 677 C C . THR A 1 83 ? -5.299 -18.615 20.976 1.00 51.94 83 THR A C 1
ATOM 679 O O . THR A 1 83 ? -4.851 -19.305 20.034 1.00 51.94 83 THR A O 1
#

Foldseek 3Di:
DDDDDLVPDDPVVSVVVVVVVVVCCVVPVPPDPPDPDVDPQDLVNVLVVQVVPQPCPPVDHDPVNVVSVVCCVVPDDDPVNPD

Sequence (83 aa):
MQTVNLNTLPPRARIELLDFYESLLEKHAPSELPGTGAGKMSRWSKIAQRVHEDTRYPGGWSEPLKRDMRDFRENFSLKHDET

pLDDT: mean 74.21, std 13.21, range [42.12, 88.88]